Protein AF-A0A966RPI1-F1 (afdb_monomer_lite)

Radius of gyration: 11.15 Å; chains: 1; bounding box: 21×24×25 Å

pLDDT: mean 94.88, std 4.02, range [75.44, 98.0]

Structure (mmCIF, N/CA/C/O backbone):
data_AF-A0A966RPI1-F1
#
_entry.id   AF-A0A966RPI1-F1
#
loop_
_atom_site.group_PDB
_atom_site.id
_atom_site.type_symbol
_atom_site.label_atom_id
_atom_site.label_alt_id
_atom_site.label_comp_id
_atom_site.label_asym_id
_atom_site.label_entity_id
_atom_site.label_seq_id
_atom_site.pdbx_PDB_ins_code
_atom_site.Cartn_x
_atom_site.Cartn_y
_atom_site.Cartn_z
_atom_site.occupancy
_atom_site.B_iso_or_equiv
_atom_site.auth_seq_id
_atom_site.auth_comp_id
_atom_site.auth_asym_id
_atom_site.auth_atom_id
_atom_site.pdbx_PDB_model_num
ATOM 1 N N . ALA A 1 1 ? 10.393 -6.725 -6.274 1.00 75.44 1 ALA A N 1
ATOM 2 C CA . ALA A 1 1 ? 8.965 -6.404 -6.061 1.00 75.44 1 ALA A CA 1
ATOM 3 C C . ALA A 1 1 ? 8.621 -6.705 -4.611 1.00 75.44 1 ALA A C 1
ATOM 5 O O . ALA A 1 1 ? 9.116 -7.707 -4.115 1.00 75.44 1 ALA A O 1
ATOM 6 N N . ALA A 1 2 ? 7.845 -5.853 -3.938 1.00 90.31 2 ALA A N 1
ATOM 7 C CA . ALA A 1 2 ? 7.483 -6.029 -2.524 1.00 90.31 2 ALA A CA 1
ATOM 8 C C . ALA A 1 2 ? 6.005 -6.430 -2.313 1.00 90.31 2 ALA A C 1
ATOM 10 O O . ALA A 1 2 ? 5.623 -6.876 -1.233 1.00 90.31 2 ALA A O 1
ATOM 11 N N . ILE A 1 3 ? 5.184 -6.305 -3.361 1.00 93.94 3 ILE A N 1
ATOM 12 C CA . ILE A 1 3 ? 3.741 -6.576 -3.38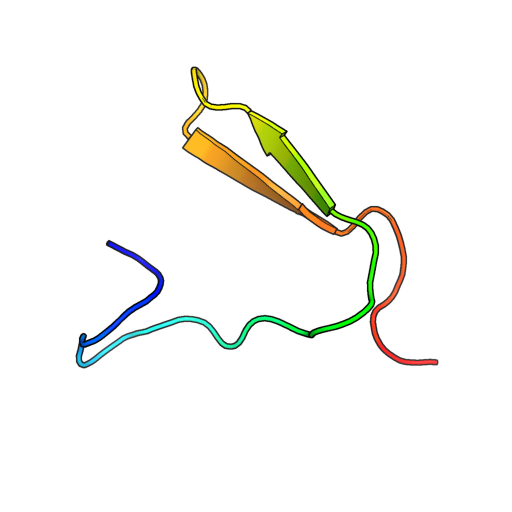3 1.00 93.94 3 ILE A CA 1
ATOM 13 C C . ILE A 1 3 ? 3.443 -7.375 -4.665 1.00 93.94 3 ILE A C 1
ATOM 15 O O . ILE A 1 3 ? 4.065 -7.125 -5.699 1.00 93.94 3 ILE A O 1
ATOM 19 N N . GLY A 1 4 ? 2.528 -8.349 -4.604 1.00 93.00 4 GLY A N 1
ATOM 20 C CA . GLY A 1 4 ? 2.121 -9.183 -5.745 1.00 93.00 4 GLY A CA 1
ATOM 21 C C . GLY A 1 4 ? 2.345 -10.685 -5.532 1.00 93.00 4 GLY A C 1
ATOM 22 O O . GLY A 1 4 ? 2.448 -11.163 -4.400 1.00 93.00 4 GLY A O 1
ATOM 23 N N . HIS A 1 5 ? 2.416 -11.455 -6.623 1.00 96.12 5 HIS A N 1
ATOM 24 C CA . HIS A 1 5 ? 2.630 -12.907 -6.570 1.00 96.12 5 HIS A CA 1
ATOM 25 C C . HIS A 1 5 ? 4.113 -13.242 -6.352 1.00 96.12 5 HIS A C 1
ATOM 27 O O . HIS A 1 5 ? 4.826 -13.660 -7.259 1.00 96.12 5 HIS A O 1
ATOM 33 N N . ILE A 1 6 ? 4.578 -13.061 -5.120 1.00 95.50 6 ILE A N 1
ATOM 34 C CA . ILE A 1 6 ? 5.943 -13.379 -4.689 1.00 95.50 6 ILE A CA 1
ATOM 35 C C . ILE A 1 6 ? 5.927 -14.078 -3.324 1.00 95.50 6 ILE A C 1
ATOM 37 O O . ILE A 1 6 ? 4.956 -13.975 -2.560 1.00 95.50 6 ILE A O 1
ATOM 41 N N . ARG A 1 7 ? 7.009 -14.810 -3.023 1.00 95.25 7 ARG A N 1
ATOM 42 C CA . ARG A 1 7 ? 7.134 -15.598 -1.786 1.00 95.25 7 ARG A CA 1
ATOM 43 C C . ARG A 1 7 ? 7.201 -14.711 -0.544 1.00 95.25 7 ARG A C 1
ATOM 45 O O . ARG A 1 7 ? 6.451 -14.944 0.394 1.00 95.25 7 ARG A O 1
ATOM 52 N N . GLN A 1 8 ? 8.080 -13.710 -0.556 1.00 96.00 8 GLN A N 1
ATOM 53 C CA . GLN A 1 8 ? 8.234 -12.731 0.521 1.00 96.00 8 GLN A CA 1
ATOM 54 C C . GLN A 1 8 ? 7.584 -11.427 0.064 1.00 96.00 8 GLN A C 1
ATOM 56 O O . GLN A 1 8 ? 8.094 -10.773 -0.842 1.00 96.00 8 GLN A O 1
ATOM 61 N N . LYS A 1 9 ? 6.425 -11.104 0.632 1.00 95.88 9 LYS A N 1
ATOM 62 C CA . LYS A 1 9 ? 5.625 -9.920 0.298 1.00 95.88 9 LYS A CA 1
ATOM 63 C C . LYS A 1 9 ? 5.199 -9.214 1.570 1.00 95.88 9 LYS A C 1
ATOM 65 O O . LYS A 1 9 ? 5.011 -9.865 2.597 1.00 95.88 9 LYS A O 1
ATOM 70 N N . PHE A 1 10 ? 5.012 -7.907 1.478 1.00 95.38 10 PHE A N 1
ATOM 71 C CA . PHE A 1 10 ? 4.404 -7.142 2.554 1.00 95.38 10 PHE A CA 1
ATOM 72 C C . PHE A 1 10 ? 2.886 -7.324 2.576 1.00 95.38 10 PHE A C 1
ATOM 74 O O . PHE A 1 10 ? 2.247 -7.517 1.538 1.00 95.38 10 PHE A O 1
ATOM 81 N N . THR A 1 11 ? 2.317 -7.236 3.774 1.00 94.62 11 THR A N 1
ATOM 82 C CA . THR A 1 11 ? 0.879 -7.046 3.968 1.00 94.62 11 THR A CA 1
ATOM 83 C C . THR A 1 11 ? 0.584 -5.558 3.865 1.00 94.62 11 THR A C 1
ATOM 85 O O . THR A 1 11 ? 1.252 -4.756 4.513 1.00 94.62 11 THR A O 1
ATOM 88 N N . VAL A 1 12 ? -0.411 -5.192 3.061 1.00 95.00 12 VAL A N 1
ATOM 89 C CA . VAL A 1 12 ? -0.804 -3.796 2.850 1.00 95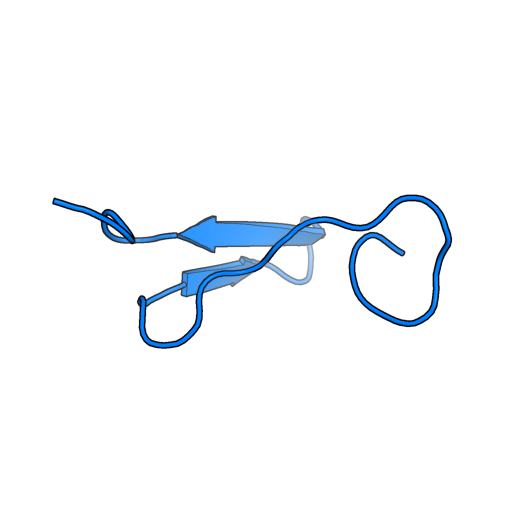.00 12 VAL A CA 1
ATOM 90 C C . VAL A 1 12 ? -2.230 -3.613 3.368 1.00 95.00 12 VAL A C 1
ATOM 92 O O . VAL A 1 12 ? -3.120 -4.331 2.905 1.00 95.00 12 VAL A O 1
ATOM 95 N N . PRO A 1 13 ? -2.468 -2.707 4.332 1.00 95.94 13 PRO A N 1
ATOM 96 C CA . PRO A 1 13 ? -3.814 -2.420 4.806 1.00 95.94 13 PRO A CA 1
ATOM 97 C C . PRO A 1 13 ? -4.632 -1.729 3.711 1.00 95.94 13 PRO A C 1
ATOM 99 O O . PRO A 1 13 ? -4.112 -0.916 2.948 1.00 95.94 13 PRO A O 1
ATOM 102 N N . ILE A 1 14 ? -5.923 -2.046 3.643 1.00 94.75 14 ILE A N 1
ATOM 103 C CA . ILE A 1 14 ? -6.861 -1.443 2.691 1.00 94.75 14 ILE A CA 1
ATOM 104 C C . ILE A 1 14 ? -7.730 -0.429 3.431 1.00 94.75 14 ILE A C 1
ATOM 106 O O . ILE A 1 14 ? -8.243 -0.730 4.506 1.00 94.75 14 ILE A O 1
ATOM 110 N N . GLY A 1 15 ? -7.911 0.751 2.834 1.00 94.62 15 GLY A N 1
ATOM 111 C CA . GLY A 1 15 ? -8.772 1.814 3.361 1.00 94.62 15 GLY A CA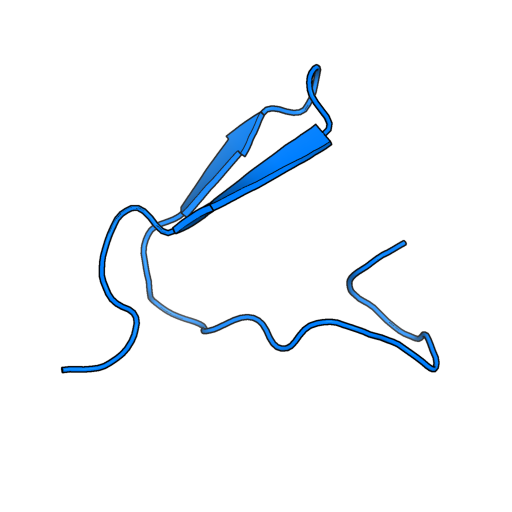 1
ATOM 112 C C . GLY A 1 15 ? -8.053 2.926 4.131 1.00 94.62 15 GLY A C 1
ATOM 113 O O . GLY A 1 15 ? -8.693 3.926 4.426 1.00 94.62 15 GLY A O 1
ATOM 114 N N . ALA A 1 16 ? -6.751 2.789 4.404 1.00 96.06 16 ALA A N 1
ATOM 115 C CA . ALA A 1 16 ? -5.922 3.861 4.965 1.00 96.06 16 ALA A CA 1
ATOM 116 C C . ALA A 1 16 ? -5.324 4.738 3.854 1.00 96.06 16 ALA A C 1
ATOM 118 O O . ALA A 1 16 ? -4.949 4.225 2.792 1.00 96.06 16 ALA A O 1
ATOM 119 N N . GLN A 1 17 ? -5.192 6.043 4.096 1.00 97.56 17 GLN A N 1
ATOM 120 C CA . GLN A 1 17 ? -4.509 6.941 3.166 1.00 97.56 17 GLN A CA 1
ATOM 121 C C . GLN A 1 17 ? -3.002 6.667 3.118 1.00 97.56 17 GLN A C 1
ATOM 123 O O . GLN A 1 17 ? -2.330 6.523 4.143 1.00 97.56 17 GLN A O 1
ATOM 128 N N . ALA A 1 18 ? -2.460 6.638 1.902 1.00 97.31 18 ALA A N 1
ATOM 129 C CA . ALA A 1 18 ? -1.040 6.454 1.652 1.00 97.31 18 ALA A CA 1
ATOM 130 C C . ALA A 1 18 ? -0.540 7.413 0.570 1.00 97.31 18 ALA A C 1
ATOM 132 O O . ALA A 1 18 ? -1.264 7.762 -0.362 1.00 97.31 18 ALA A O 1
ATOM 133 N N . GLU A 1 19 ? 0.724 7.793 0.691 1.00 97.94 19 GLU A N 1
ATOM 134 C CA . GLU A 1 19 ? 1.474 8.562 -0.295 1.00 97.94 19 GLU A CA 1
ATOM 135 C C . GLU A 1 19 ? 2.481 7.654 -1.006 1.00 97.94 19 GLU A C 1
ATOM 137 O O . GLU A 1 19 ? 3.038 6.734 -0.397 1.00 97.94 19 GLU A O 1
ATOM 142 N N . ILE A 1 20 ? 2.708 7.918 -2.294 1.00 97.00 20 ILE A N 1
ATOM 143 C CA . ILE A 1 20 ? 3.667 7.198 -3.133 1.00 97.00 20 ILE A CA 1
ATOM 144 C C . ILE A 1 20 ? 4.597 8.216 -3.789 1.00 97.00 20 ILE A C 1
ATOM 146 O O . ILE A 1 20 ? 4.121 9.088 -4.516 1.00 97.00 20 ILE A O 1
ATOM 150 N N . ASP A 1 21 ? 5.906 8.051 -3.602 1.00 97.94 21 ASP A N 1
ATOM 151 C CA . ASP A 1 21 ? 6.921 8.726 -4.413 1.00 97.94 21 ASP A CA 1
ATOM 152 C C . ASP A 1 21 ? 7.513 7.720 -5.408 1.00 97.94 21 ASP A C 1
ATOM 154 O O . ASP A 1 21 ? 8.167 6.743 -5.034 1.00 97.94 21 ASP A O 1
ATOM 158 N N . ALA A 1 22 ? 7.264 7.947 -6.697 1.00 96.44 22 ALA A N 1
ATOM 159 C CA . ALA A 1 22 ? 7.732 7.065 -7.762 1.00 96.44 22 ALA A CA 1
ATOM 160 C C . ALA A 1 22 ? 9.218 7.253 -8.109 1.00 96.44 22 ALA A C 1
ATOM 162 O O . ALA A 1 22 ? 9.828 6.328 -8.644 1.00 96.44 22 ALA A O 1
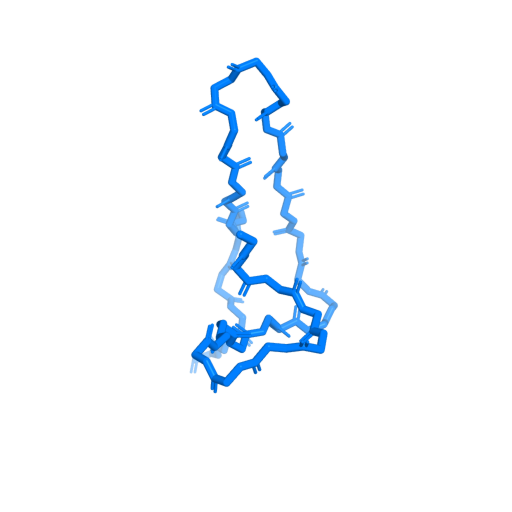ATOM 163 N N . ASN A 1 23 ? 9.796 8.422 -7.821 1.00 98.00 23 ASN A N 1
ATOM 164 C CA . ASN A 1 23 ? 11.209 8.698 -8.068 1.00 98.00 23 ASN A CA 1
ATOM 165 C C . ASN A 1 23 ? 12.077 8.063 -6.980 1.00 98.00 23 ASN A C 1
ATOM 167 O O . ASN A 1 23 ? 13.106 7.463 -7.284 1.00 98.00 23 ASN A O 1
ATOM 171 N N . GLU A 1 24 ? 11.642 8.160 -5.723 1.00 97.69 24 GLU A N 1
ATOM 172 C CA . GLU A 1 24 ? 12.322 7.534 -4.586 1.00 97.69 24 GLU A CA 1
ATOM 173 C C . GLU A 1 24 ? 11.940 6.057 -4.398 1.00 97.69 24 GLU A C 1
ATOM 175 O O . GLU A 1 24 ? 12.659 5.302 -3.744 1.00 97.69 24 GLU A O 1
ATOM 180 N N . GLY A 1 25 ? 10.821 5.617 -4.980 1.00 95.06 25 GLY A N 1
ATOM 181 C CA . GLY A 1 25 ? 10.337 4.241 -4.873 1.00 95.06 25 GLY A CA 1
ATOM 182 C C . GLY A 1 25 ? 9.772 3.907 -3.491 1.00 95.06 25 GLY A C 1
ATOM 183 O O . GLY A 1 25 ? 9.929 2.778 -3.016 1.00 95.06 25 GLY A O 1
ATOM 184 N N . THR A 1 26 ? 9.1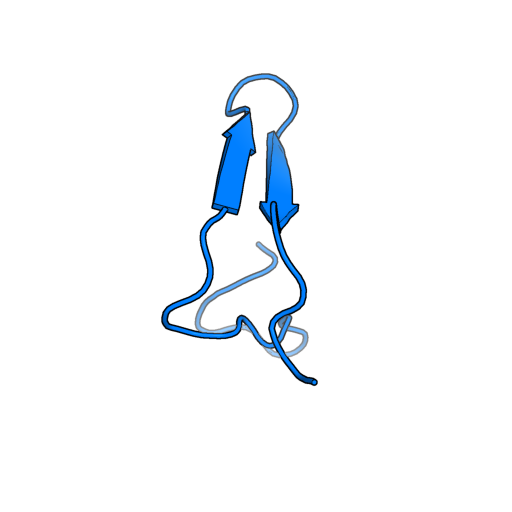29 4.875 -2.836 1.00 96.25 26 THR A N 1
ATOM 185 C CA . THR A 1 26 ? 8.612 4.744 -1.469 1.00 96.25 26 THR A CA 1
ATOM 186 C C . THR A 1 26 ? 7.085 4.724 -1.433 1.00 96.25 26 THR A C 1
ATOM 188 O O . THR A 1 26 ? 6.400 5.267 -2.299 1.00 96.25 26 THR A O 1
ATOM 191 N N . ILE A 1 27 ? 6.545 4.061 -0.408 1.00 95.94 27 ILE A N 1
ATOM 192 C CA . ILE A 1 27 ? 5.121 4.081 -0.061 1.00 95.94 27 ILE A CA 1
ATOM 193 C C . ILE A 1 27 ? 5.032 4.326 1.444 1.00 95.94 27 ILE A C 1
ATOM 195 O O . ILE A 1 27 ? 5.685 3.622 2.219 1.00 95.94 27 ILE A O 1
ATOM 199 N N . ARG A 1 28 ? 4.228 5.305 1.864 1.00 96.56 28 ARG A N 1
ATOM 200 C CA . ARG A 1 28 ? 4.086 5.709 3.270 1.00 96.56 28 ARG A CA 1
ATOM 201 C C . ARG A 1 28 ? 2.616 5.821 3.659 1.00 96.56 28 ARG A C 1
ATOM 203 O O . ARG A 1 28 ? 1.860 6.504 2.979 1.00 96.56 28 ARG A O 1
ATOM 210 N N . LEU A 1 29 ? 2.228 5.200 4.775 1.00 97.06 29 LEU A N 1
ATOM 211 C CA . LEU A 1 29 ? 0.912 5.421 5.385 1.00 97.06 29 LEU A CA 1
ATOM 212 C C . LEU A 1 29 ? 0.880 6.804 6.045 1.00 97.06 29 LEU A C 1
ATOM 214 O O . LEU A 1 29 ? 1.818 7.164 6.757 1.00 97.06 29 LEU A O 1
ATOM 218 N N . LEU A 1 30 ? -0.183 7.565 5.802 1.00 97.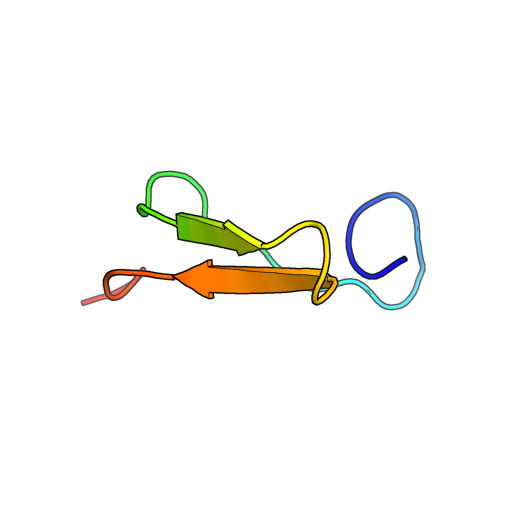81 30 LEU A N 1
ATOM 219 C CA . LEU A 1 30 ? -0.357 8.917 6.347 1.00 97.81 30 LEU A CA 1
ATOM 220 C C . LEU A 1 30 ? -1.073 8.919 7.702 1.00 97.81 30 LEU A C 1
ATOM 222 O O . LEU A 1 30 ? -1.025 9.905 8.433 1.00 97.81 30 LEU A O 1
ATOM 226 N N . GLU A 1 31 ? -1.701 7.800 8.050 1.00 96.06 31 GLU A N 1
ATOM 227 C CA . GLU A 1 31 ? -2.458 7.600 9.279 1.00 96.06 31 GLU A CA 1
ATOM 228 C C . GLU A 1 31 ? -2.294 6.157 9.794 1.00 96.06 31 GLU A C 1
ATOM 230 O O . GLU A 1 31 ? -1.923 5.261 9.022 1.00 96.06 31 GLU A O 1
ATOM 235 N N . PRO A 1 32 ? -2.548 5.896 11.091 1.00 95.25 32 PRO A N 1
ATOM 236 C CA . PRO A 1 32 ? -2.569 4.538 11.622 1.00 95.25 32 PRO A CA 1
ATOM 237 C C . PRO A 1 32 ? -3.632 3.679 10.929 1.00 95.25 32 PRO A C 1
ATOM 239 O O . PRO A 1 32 ? -4.792 4.064 10.828 1.00 95.25 32 PRO A O 1
ATOM 242 N N . ALA A 1 33 ? -3.255 2.473 10.502 1.00 94.50 33 ALA A N 1
ATOM 243 C CA . ALA A 1 33 ? -4.193 1.508 9.919 1.00 94.50 33 ALA A CA 1
ATOM 244 C C . ALA A 1 33 ? -4.970 0.691 10.974 1.00 94.50 33 ALA A C 1
ATOM 246 O O . ALA A 1 33 ? -5.828 -0.118 10.622 1.00 94.50 33 ALA A O 1
ATOM 247 N N . VAL A 1 34 ? -4.641 0.874 12.256 1.00 92.00 34 VAL A N 1
ATOM 248 C CA . VAL A 1 34 ? -5.272 0.253 13.428 1.00 92.00 34 VAL A CA 1
ATOM 249 C C . VAL A 1 34 ? -5.284 1.265 14.580 1.00 92.00 34 VAL A C 1
ATOM 251 O O . VAL A 1 34 ? -4.384 2.105 14.647 1.00 92.00 34 VAL A O 1
ATOM 254 N N . LEU A 1 35 ? -6.304 1.190 15.443 1.00 86.56 35 LEU A N 1
ATOM 255 C CA . LEU A 1 35 ? -6.443 2.020 16.650 1.00 86.56 35 LEU A CA 1
ATOM 256 C C . LEU A 1 35 ? -5.634 1.462 17.825 1.00 86.56 35 LEU A C 1
ATOM 258 O O . LEU A 1 35 ? -5.580 0.216 17.953 1.00 86.56 35 LEU A O 1
#

Sequence (35 aa):
AAIGHIRQKFTVPIGAQAEIDANEGTIRLLEPAVL

Foldseek 3Di:
DQDDPDDHHDDDQPPFDWDADPVVGDIGTPDDSDD

Secondary structure (DSSP, 8-state):
--SSS-SS-----SSS-EEEETTTTEEEESS-S--